Protein AF-A0A7S0QZF4-F1 (afdb_monomer_lite)

Sequence (144 aa):
RVPPLQPSPSSDVQGGHTAYFELAGKVVGLALLHGETVPLRLSGPFLKRILGHALGLEDLEGVDPEAYRGLRYVLEADDVDALCLTFSESSDHPADVVASADGAMAHFDLVPGGRDLAVTAANREEYARLKAEHRLGLLRCRPQ

Structure (mmCIF, N/CA/C/O backbone):
data_AF-A0A7S0QZF4-F1
#
_entry.id   AF-A0A7S0QZF4-F1
#
loop_
_atom_site.group_PDB
_atom_site.id
_atom_site.type_symbol
_atom_site.label_atom_id
_atom_site.label_alt_id
_atom_site.label_comp_id
_atom_site.label_asym_id
_atom_site.label_entity_id
_atom_site.label_seq_id
_atom_site.pdbx_PDB_ins_code
_atom_site.Cartn_x
_atom_site.Cartn_y
_atom_site.Cartn_z
_atom_site.occupancy
_atom_site.B_iso_or_equiv
_atom_site.auth_seq_id
_atom_site.auth_comp_id
_atom_site.auth_asym_id
_atom_site.auth_atom_id
_atom_site.pdbx_PDB_model_num
ATOM 1 N N . ARG A 1 1 ? -0.033 18.002 17.369 1.00 64.56 1 ARG A N 1
ATOM 2 C CA . ARG A 1 1 ? -1.227 17.404 16.709 1.00 64.56 1 ARG A CA 1
ATOM 3 C C . ARG A 1 1 ? -1.082 15.890 16.825 1.00 64.56 1 ARG A C 1
ATOM 5 O O . ARG A 1 1 ? 0.020 15.424 16.584 1.00 64.56 1 ARG A O 1
ATOM 12 N N . VAL A 1 2 ? -2.115 15.146 17.229 1.00 69.19 2 VAL A N 1
ATOM 13 C CA . VAL A 1 2 ? -2.018 13.676 17.372 1.00 69.19 2 VAL A CA 1
ATOM 14 C C . VAL A 1 2 ? -1.940 13.038 15.975 1.00 69.19 2 VAL A C 1
ATOM 16 O O . VAL A 1 2 ? -2.791 13.379 15.137 1.00 69.19 2 VAL A O 1
ATOM 19 N N . PRO A 1 3 ? -0.936 12.185 15.693 1.00 77.31 3 PRO A N 1
ATOM 20 C CA . PRO A 1 3 ? -0.802 11.530 14.396 1.00 77.31 3 PRO A CA 1
ATOM 21 C C . PRO A 1 3 ? -2.006 10.615 14.120 1.00 77.31 3 PRO A C 1
ATOM 23 O O . PRO A 1 3 ? -2.632 10.122 15.061 1.00 77.31 3 PRO A O 1
ATOM 26 N N . PRO A 1 4 ? -2.386 10.430 12.846 1.00 84.69 4 PRO A N 1
ATOM 27 C CA . PRO A 1 4 ? -3.433 9.482 12.498 1.00 84.69 4 PRO A CA 1
ATOM 28 C C . PRO A 1 4 ? -3.014 8.052 12.864 1.00 84.69 4 PRO A C 1
ATOM 30 O O . PRO A 1 4 ? -1.853 7.679 12.721 1.00 84.69 4 PRO A O 1
ATOM 33 N N . LEU A 1 5 ? -3.971 7.254 13.324 1.00 87.38 5 LEU A N 1
ATOM 34 C CA . LEU A 1 5 ? -3.763 5.878 13.755 1.00 87.38 5 LEU A CA 1
ATOM 35 C C . LEU A 1 5 ? -3.890 4.903 12.581 1.00 87.38 5 LEU A C 1
ATOM 37 O O . LEU A 1 5 ? -4.805 5.008 11.752 1.00 87.38 5 LEU A O 1
ATOM 41 N N . GLN A 1 6 ? -2.980 3.932 12.569 1.00 85.44 6 GLN A N 1
ATOM 42 C CA . GLN A 1 6 ? -2.996 2.739 11.729 1.00 85.44 6 GLN A CA 1
ATOM 43 C C . GLN A 1 6 ? -2.607 1.511 12.566 1.00 85.44 6 GLN A C 1
ATOM 45 O O . GLN A 1 6 ? -1.870 1.660 13.544 1.00 85.44 6 GLN A O 1
ATOM 50 N N . PRO A 1 7 ? -3.095 0.306 12.218 1.00 86.75 7 PRO A N 1
ATOM 51 C CA . PRO A 1 7 ? -2.618 -0.932 12.826 1.00 86.75 7 PRO A CA 1
ATOM 52 C C . PRO A 1 7 ? -1.107 -1.097 12.637 1.00 86.75 7 PRO A C 1
ATOM 54 O O . PRO A 1 7 ? -0.587 -0.825 11.557 1.00 86.75 7 PRO A O 1
ATOM 57 N N . SER A 1 8 ? -0.407 -1.572 13.670 1.00 84.12 8 SER A N 1
ATOM 58 C CA . SER A 1 8 ? 1.026 -1.857 13.557 1.00 84.12 8 SER A CA 1
ATOM 59 C C . SER A 1 8 ? 1.274 -3.077 12.652 1.00 84.12 8 SER A C 1
ATOM 61 O O . SER A 1 8 ? 0.688 -4.137 12.916 1.00 84.12 8 SER A O 1
ATOM 63 N N . PRO A 1 9 ? 2.177 -2.984 11.654 1.00 78.56 9 PRO A N 1
ATOM 64 C CA . PRO A 1 9 ? 2.588 -4.119 10.822 1.00 78.56 9 PRO A CA 1
ATOM 65 C C . PRO A 1 9 ? 3.236 -5.270 11.602 1.00 78.56 9 PRO A C 1
ATOM 67 O O . PRO A 1 9 ? 3.246 -6.394 11.105 1.00 78.56 9 PRO A O 1
ATOM 70 N N . SER A 1 10 ? 3.763 -4.985 12.797 1.00 79.81 10 SER A N 1
ATOM 71 C CA . SER A 1 10 ? 4.437 -5.929 13.698 1.00 79.81 10 SER A CA 1
ATOM 72 C C . SER A 1 10 ? 3.585 -6.317 14.914 1.00 79.81 10 SER A C 1
ATOM 74 O O . SER A 1 10 ? 4.096 -6.745 15.948 1.00 79.81 10 SER A O 1
ATOM 76 N N . SER A 1 11 ? 2.264 -6.125 14.830 1.00 83.75 11 SER A N 1
ATOM 77 C CA . SER A 1 11 ? 1.339 -6.495 15.912 1.00 83.75 11 SER A CA 1
ATOM 78 C C . SER A 1 11 ? 1.316 -8.001 16.202 1.00 83.75 11 SER A C 1
ATOM 80 O O . SER A 1 11 ? 0.975 -8.394 17.314 1.00 83.75 11 SER A O 1
ATOM 82 N N . ASP A 1 12 ? 1.755 -8.828 15.255 1.00 81.81 12 ASP A N 1
ATOM 83 C CA . ASP A 1 12 ? 1.929 -10.275 15.385 1.00 81.81 12 ASP A CA 1
ATOM 84 C C . ASP A 1 12 ? 2.930 -10.688 16.470 1.00 81.81 12 ASP A C 1
ATOM 86 O O . ASP A 1 12 ? 2.774 -11.758 17.060 1.00 81.81 12 ASP A O 1
ATOM 90 N N . VAL A 1 13 ? 3.882 -9.815 16.815 1.00 82.44 13 VAL A N 1
ATOM 91 C CA . VAL A 1 13 ? 4.812 -10.018 17.941 1.00 82.44 13 VAL A CA 1
ATOM 92 C C . VAL A 1 13 ? 4.060 -10.153 19.271 1.00 82.44 13 VAL A C 1
ATOM 94 O O . VAL A 1 13 ? 4.511 -10.851 20.181 1.00 82.44 13 VAL A O 1
ATOM 97 N N . GLN A 1 14 ? 2.891 -9.516 19.394 1.00 81.00 14 GLN A N 1
ATOM 98 C CA . GLN A 1 14 ? 2.023 -9.661 20.554 1.00 81.00 14 GLN A CA 1
ATOM 99 C C . GLN A 1 14 ? 1.017 -10.800 20.326 1.00 81.00 14 GLN A C 1
ATOM 101 O O . GLN A 1 14 ? 0.113 -10.725 19.486 1.00 81.00 14 GLN A O 1
ATOM 106 N N . GLY A 1 15 ? 1.132 -11.856 21.134 1.00 86.25 15 GLY A N 1
ATOM 107 C CA . GLY A 1 15 ? 0.170 -12.958 21.139 1.00 86.25 15 GLY A CA 1
ATOM 108 C C . GLY A 1 15 ? -1.263 -12.460 21.363 1.00 86.25 15 GLY A C 1
ATOM 109 O O . GLY A 1 15 ? -1.521 -11.651 22.253 1.00 86.25 15 GLY A O 1
ATOM 110 N N . GLY A 1 16 ? -2.202 -12.930 20.538 1.00 86.50 16 GLY A N 1
ATOM 111 C CA . GLY A 1 16 ? -3.617 -12.561 20.640 1.00 86.50 16 GLY A CA 1
ATOM 112 C C . GLY A 1 16 ? -3.981 -11.166 20.110 1.00 86.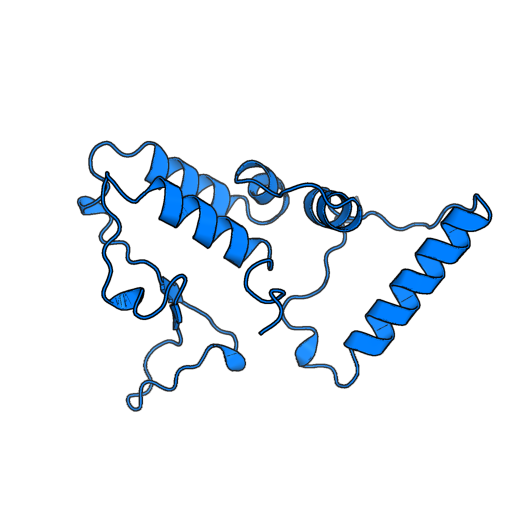50 16 GLY A C 1
ATOM 113 O O . GLY A 1 16 ? -5.114 -10.734 20.321 1.00 86.50 16 GLY A O 1
ATOM 114 N N . HIS A 1 17 ? -3.082 -10.466 19.401 1.00 87.94 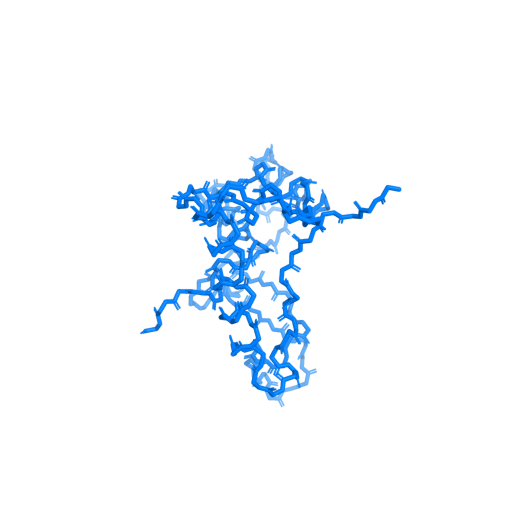17 HIS A N 1
ATOM 115 C CA . HIS A 1 17 ? -3.345 -9.150 18.786 1.00 87.94 17 HIS A CA 1
ATOM 116 C C . HIS A 1 17 ? -4.665 -9.085 17.997 1.00 87.94 17 HIS A C 1
ATOM 118 O O . HIS A 1 17 ? -5.377 -8.083 18.063 1.00 87.94 17 HIS A O 1
ATOM 124 N N . THR A 1 18 ? -5.048 -10.164 17.307 1.00 89.75 18 THR A N 1
ATOM 125 C CA . THR A 1 18 ? -6.297 -10.231 16.535 1.00 89.75 18 THR A CA 1
ATOM 126 C C . THR A 1 18 ? -7.538 -10.030 17.408 1.00 89.75 18 THR A C 1
ATOM 128 O O . THR A 1 18 ? -8.440 -9.295 17.013 1.00 89.75 18 THR A O 1
ATOM 131 N N . ALA A 1 19 ? -7.569 -10.599 18.620 1.00 92.69 19 ALA A N 1
ATOM 132 C CA . ALA A 1 19 ? -8.692 -10.439 19.545 1.00 92.69 19 ALA A CA 1
ATOM 133 C C . ALA A 1 19 ? -8.814 -8.990 20.050 1.00 92.69 19 ALA A C 1
ATOM 135 O O . ALA A 1 19 ? -9.921 -8.476 20.215 1.00 92.69 19 ALA A O 1
ATOM 136 N N . TYR A 1 20 ? -7.684 -8.299 20.239 1.00 92.75 20 TYR A N 1
ATOM 137 C CA . TYR A 1 20 ? -7.683 -6.875 20.582 1.00 92.75 20 TYR A CA 1
ATOM 138 C C . TYR A 1 20 ? -8.221 -6.011 19.437 1.00 92.75 20 TYR A C 1
ATOM 140 O O . TYR A 1 20 ? -9.020 -5.107 19.687 1.00 92.75 20 TYR A O 1
ATOM 148 N N . PHE A 1 21 ? -7.846 -6.300 18.186 1.00 92.31 21 PHE A N 1
ATOM 149 C CA . PHE A 1 21 ? -8.402 -5.601 17.023 1.00 92.31 21 PHE A CA 1
ATOM 150 C C . PHE A 1 21 ? -9.900 -5.870 16.842 1.00 92.31 21 PHE A C 1
ATOM 152 O O . PHE A 1 21 ? -10.650 -4.936 16.558 1.00 92.31 21 PHE A O 1
ATOM 159 N N . GLU A 1 22 ? -10.357 -7.106 17.059 1.00 93.94 22 GLU A N 1
ATOM 160 C CA . GLU A 1 22 ? -11.782 -7.451 17.020 1.00 93.94 22 GLU A CA 1
ATOM 161 C C . GLU A 1 22 ? -12.572 -6.682 18.089 1.00 93.94 22 GLU A C 1
ATOM 163 O O . GLU A 1 22 ? -13.613 -6.090 17.793 1.00 93.94 22 GLU A O 1
ATOM 168 N N . LEU A 1 23 ? -12.061 -6.637 19.324 1.00 95.25 23 LEU A N 1
ATOM 169 C CA . LEU A 1 23 ? -12.673 -5.872 20.408 1.00 95.25 23 LEU A CA 1
ATOM 170 C C . LEU A 1 23 ? -12.725 -4.376 20.077 1.00 95.25 23 LEU A C 1
ATOM 172 O O . LEU A 1 23 ? -13.778 -3.757 20.229 1.00 95.25 23 LEU A O 1
ATOM 176 N N . ALA A 1 24 ? -11.623 -3.799 19.591 1.00 93.38 24 ALA A N 1
ATOM 177 C CA . ALA A 1 24 ? -11.574 -2.396 19.189 1.00 93.38 24 ALA A CA 1
ATOM 178 C C . ALA A 1 24 ? -12.599 -2.089 18.084 1.00 93.38 24 ALA A C 1
ATOM 180 O O . ALA A 1 24 ? -13.326 -1.100 18.177 1.00 93.38 24 ALA A O 1
ATOM 181 N N . GLY A 1 25 ? -12.718 -2.969 17.085 1.00 93.81 25 GLY A N 1
ATOM 182 C CA . GLY A 1 25 ? -13.724 -2.864 16.028 1.00 93.81 25 GLY A CA 1
ATOM 183 C C . GLY A 1 25 ? -15.155 -2.902 16.569 1.00 93.81 25 GLY A C 1
ATOM 184 O O . GLY A 1 25 ? -15.972 -2.063 16.190 1.00 93.81 25 GLY A O 1
ATOM 185 N N . LYS A 1 26 ? -15.453 -3.808 17.510 1.00 95.69 26 LYS A N 1
ATOM 186 C CA . LYS A 1 26 ? -16.767 -3.887 18.175 1.00 95.69 26 LYS A CA 1
ATOM 187 C C . LYS A 1 26 ? -17.086 -2.630 18.980 1.00 95.69 26 LYS A C 1
ATOM 189 O O . LYS A 1 26 ? -18.206 -2.140 18.892 1.00 95.69 26 LYS A O 1
ATOM 194 N N . VAL A 1 27 ? -16.124 -2.090 19.731 1.00 95.69 27 VAL A N 1
ATOM 195 C CA . VAL A 1 27 ? -16.309 -0.853 20.514 1.00 95.69 27 VAL A CA 1
ATOM 196 C C . VAL A 1 27 ? -16.600 0.333 19.597 1.00 95.69 27 VAL A C 1
ATOM 198 O O . VAL A 1 27 ? -17.550 1.074 19.844 1.00 95.69 27 VAL A O 1
ATOM 201 N N . VAL A 1 28 ? -15.833 0.490 18.512 1.00 94.62 28 VAL A N 1
ATOM 202 C CA . VAL A 1 28 ? -16.072 1.552 17.523 1.00 94.62 28 VAL A CA 1
ATOM 203 C C . VAL A 1 28 ? -17.436 1.372 16.852 1.00 94.62 28 VAL A C 1
ATOM 205 O O . VAL A 1 28 ? -18.197 2.331 16.760 1.00 94.62 28 VAL A O 1
ATOM 208 N N . GLY A 1 29 ? -17.788 0.150 16.443 1.00 94.88 29 GLY A N 1
ATOM 209 C CA . GLY A 1 29 ? -19.097 -0.152 15.857 1.00 94.88 29 GLY A CA 1
ATOM 210 C C . GLY A 1 29 ? -20.262 0.128 16.811 1.00 94.88 29 GLY A C 1
ATOM 211 O O . GLY A 1 29 ? -21.277 0.683 16.397 1.00 94.88 29 GLY A O 1
ATOM 212 N N . LEU A 1 30 ? -20.103 -0.189 18.099 1.00 96.88 30 LEU A N 1
ATOM 213 C CA . LEU A 1 30 ? -21.106 0.078 19.127 1.00 96.88 30 LEU A CA 1
ATOM 214 C C . LEU A 1 30 ? -21.293 1.579 19.368 1.00 96.88 30 LEU A C 1
ATOM 216 O O . LEU A 1 30 ? -22.430 2.029 19.490 1.00 96.88 30 LEU A O 1
ATOM 220 N N . ALA A 1 31 ? -20.202 2.347 19.418 1.00 96.12 31 ALA A N 1
ATOM 221 C CA . ALA A 1 31 ? -20.269 3.800 19.551 1.00 96.12 31 ALA A CA 1
ATOM 222 C C . ALA A 1 31 ? -21.013 4.426 18.363 1.00 96.12 31 ALA A C 1
ATOM 224 O O . ALA A 1 31 ? -21.945 5.200 18.562 1.00 96.12 31 ALA A O 1
ATOM 225 N N . LEU A 1 32 ? -20.682 4.007 17.136 1.00 94.19 32 LEU A N 1
ATOM 226 C CA . LEU A 1 32 ? -21.374 4.458 15.926 1.00 94.19 32 LEU A CA 1
ATOM 227 C C . LEU A 1 32 ? -22.871 4.119 15.950 1.00 94.19 32 LEU A C 1
ATOM 229 O O . LEU A 1 32 ? -23.685 4.964 15.586 1.00 94.19 32 LEU A O 1
ATOM 233 N N . LEU A 1 33 ? -23.242 2.921 16.415 1.00 96.81 33 LEU A N 1
ATOM 234 C CA . LEU A 1 33 ? -24.643 2.498 16.531 1.00 96.81 33 LEU A CA 1
ATOM 235 C C . LEU A 1 33 ? -25.453 3.393 17.483 1.00 96.81 33 LEU A C 1
ATOM 237 O O . LEU A 1 33 ? -26.621 3.663 17.218 1.00 96.81 33 LEU A O 1
ATOM 241 N N . HIS A 1 34 ? -24.839 3.857 18.573 1.00 97.06 34 HIS A N 1
ATOM 242 C CA . HIS A 1 34 ? -25.483 4.732 19.559 1.00 97.06 34 HIS A CA 1
ATOM 243 C C . HIS A 1 34 ? -25.357 6.227 19.222 1.00 97.06 34 HIS A C 1
ATOM 245 O O . HIS A 1 34 ? -25.895 7.057 19.949 1.00 97.06 34 HIS A O 1
ATOM 251 N N . GLY A 1 35 ? -24.671 6.583 18.130 1.00 95.88 35 GLY A N 1
ATOM 252 C CA . GLY A 1 35 ? -24.406 7.979 17.772 1.00 95.88 35 GLY A CA 1
ATOM 253 C C . GLY A 1 35 ? -23.364 8.659 18.667 1.00 95.88 35 GLY A C 1
ATOM 254 O O . GLY A 1 35 ? -23.317 9.885 18.730 1.00 95.88 35 GLY A O 1
ATOM 255 N N . GLU A 1 36 ? -22.530 7.878 19.351 1.00 95.88 36 GLU A N 1
ATOM 256 C CA . GLU A 1 36 ? -21.480 8.370 20.236 1.00 95.88 36 GLU A CA 1
ATOM 257 C C . GLU A 1 36 ? -20.188 8.674 19.475 1.00 95.88 36 GLU A C 1
ATOM 259 O O . GLU A 1 36 ? -19.818 8.006 18.503 1.00 95.88 36 GLU A O 1
ATOM 264 N N . THR A 1 37 ? -19.452 9.676 19.955 1.00 91.94 37 THR A N 1
ATOM 265 C CA . THR A 1 37 ? -18.147 10.029 19.382 1.00 91.94 37 THR A CA 1
ATOM 266 C C . THR A 1 37 ? -17.018 9.290 20.088 1.00 91.94 37 THR A C 1
ATOM 268 O O . THR A 1 37 ? -16.963 9.223 21.313 1.00 91.94 37 THR A O 1
ATOM 271 N N . VAL A 1 38 ? -16.075 8.760 19.308 1.00 89.31 38 VAL A N 1
ATOM 272 C CA . VAL A 1 38 ? -14.850 8.144 19.830 1.00 89.31 38 VAL A CA 1
ATOM 273 C C . VAL A 1 38 ? -13.687 9.097 19.555 1.00 89.31 38 VAL A C 1
ATOM 275 O O . VAL A 1 38 ? -13.567 9.574 18.423 1.00 89.31 38 VAL A O 1
ATOM 278 N N . PRO A 1 39 ? -12.795 9.375 2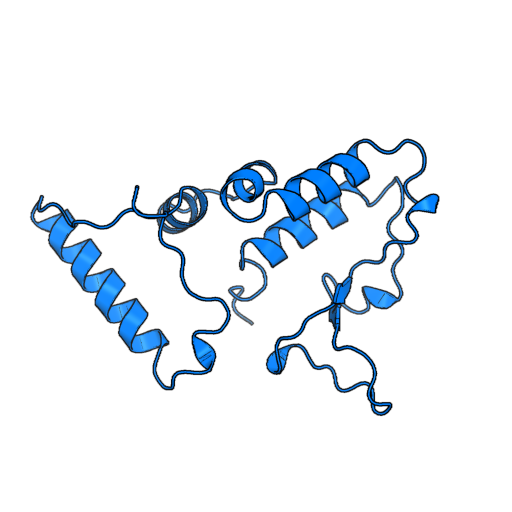0.526 1.00 87.88 39 PRO A N 1
ATOM 279 C CA . PRO A 1 39 ? -11.614 10.218 20.327 1.00 87.88 39 PRO A CA 1
ATOM 280 C C . PRO A 1 39 ? -10.522 9.482 19.525 1.00 87.88 39 PRO A C 1
ATOM 282 O O . PRO A 1 39 ? -9.376 9.357 19.951 1.00 87.88 39 PRO A O 1
ATOM 285 N N . LEU A 1 40 ? -10.884 8.972 18.349 1.00 87.69 40 LEU A N 1
ATOM 286 C CA . LEU A 1 40 ? -10.052 8.165 17.471 1.00 87.69 40 LEU A CA 1
ATOM 287 C C . LEU A 1 40 ? -9.851 8.907 16.150 1.00 87.69 40 LEU A C 1
ATOM 289 O O . LEU A 1 40 ? -10.801 9.176 15.418 1.00 87.69 40 LEU A O 1
ATOM 293 N N . ARG A 1 41 ? -8.599 9.220 15.814 1.00 89.31 41 ARG A N 1
ATOM 294 C CA . ARG A 1 41 ? -8.248 9.768 14.498 1.00 89.31 41 ARG A CA 1
ATOM 295 C C . ARG A 1 41 ? -7.640 8.676 13.643 1.00 89.31 41 ARG A C 1
ATOM 297 O O . ARG A 1 41 ? -6.438 8.454 13.709 1.00 89.31 41 ARG A O 1
ATOM 304 N N . LEU A 1 42 ? -8.459 8.005 12.846 1.00 89.62 42 LEU A N 1
ATOM 305 C CA . LEU A 1 42 ? -7.975 7.029 11.874 1.00 89.62 42 LEU A CA 1
ATOM 306 C C . LEU A 1 42 ? -7.273 7.725 10.705 1.00 89.62 42 LEU A C 1
ATOM 308 O O . LEU A 1 42 ? -7.627 8.843 10.325 1.00 89.62 42 LEU A O 1
ATOM 312 N N . SER A 1 43 ? -6.272 7.065 10.130 1.00 89.44 43 SER A N 1
ATOM 313 C CA . SER A 1 43 ? -5.703 7.506 8.852 1.00 89.44 43 SER A CA 1
ATOM 314 C C . SER A 1 43 ? -6.723 7.395 7.712 1.00 89.44 43 SER A C 1
ATOM 316 O O . SER A 1 43 ? -7.609 6.538 7.741 1.00 89.44 43 SER A O 1
ATOM 318 N N . GLY A 1 44 ? -6.562 8.233 6.684 1.00 89.38 44 GLY A N 1
ATOM 319 C CA . GLY A 1 44 ? -7.407 8.206 5.486 1.00 89.38 44 GLY A CA 1
ATOM 320 C C . GLY A 1 44 ? -7.462 6.826 4.817 1.00 89.38 44 GLY A C 1
ATOM 321 O O . GLY A 1 44 ? -8.563 6.307 4.634 1.00 89.38 44 GLY A O 1
ATOM 322 N N . PRO A 1 45 ? -6.315 6.179 4.535 1.00 89.12 45 PRO A N 1
ATOM 323 C CA . PRO A 1 45 ? -6.301 4.859 3.902 1.00 89.12 45 PRO A CA 1
ATOM 324 C C . PRO A 1 45 ? -6.940 3.769 4.767 1.00 89.12 45 PRO A C 1
ATOM 326 O O . PRO A 1 45 ? -7.692 2.935 4.268 1.00 89.12 45 PRO A O 1
ATOM 329 N N . PHE A 1 46 ? -6.720 3.799 6.085 1.00 88.38 46 PHE A N 1
ATOM 330 C CA . PHE A 1 46 ? -7.350 2.830 6.982 1.00 88.38 46 PHE A CA 1
ATOM 331 C C . PHE A 1 46 ? -8.872 3.011 7.039 1.00 88.38 46 PHE A C 1
ATOM 333 O O . PHE A 1 46 ? -9.611 2.029 7.015 1.00 88.38 46 PHE A O 1
ATOM 340 N N . LEU A 1 47 ? -9.356 4.257 7.037 1.00 90.69 47 LEU A N 1
ATOM 341 C CA . LEU A 1 47 ? -10.787 4.542 6.978 1.00 90.69 47 LEU A CA 1
ATOM 342 C C . LEU A 1 47 ? -11.403 4.111 5.638 1.00 90.69 47 LEU A C 1
ATOM 344 O O . LEU A 1 47 ? -12.437 3.448 5.637 1.00 90.69 47 LEU A O 1
ATOM 348 N N . LYS A 1 48 ? -10.755 4.419 4.507 1.00 91.00 48 LYS A N 1
ATOM 349 C CA . LYS A 1 48 ? -11.175 3.945 3.175 1.00 91.00 48 LYS A CA 1
ATOM 350 C C . LYS A 1 48 ? -11.315 2.424 3.138 1.00 91.00 48 LYS A C 1
ATOM 352 O O . LYS A 1 48 ? -12.307 1.919 2.621 1.00 91.00 48 LYS A O 1
ATOM 357 N N . ARG A 1 49 ? -10.369 1.708 3.752 1.00 87.94 49 ARG A N 1
ATOM 358 C CA . ARG A 1 49 ? -10.400 0.247 3.858 1.00 87.94 49 ARG A CA 1
ATOM 359 C C . ARG A 1 49 ? -11.592 -0.259 4.674 1.00 87.94 49 ARG A C 1
ATOM 361 O O . ARG A 1 49 ? -12.250 -1.193 4.233 1.00 87.94 49 ARG A O 1
ATOM 368 N N . ILE A 1 50 ? -11.898 0.356 5.819 1.00 89.75 50 ILE A N 1
ATOM 369 C CA . ILE A 1 50 ? -13.094 0.011 6.617 1.00 89.75 50 ILE A CA 1
ATOM 370 C C . ILE A 1 50 ? -14.379 0.214 5.797 1.00 89.75 50 ILE A C 1
ATOM 372 O O . ILE A 1 50 ? -15.308 -0.580 5.905 1.00 89.75 50 ILE A O 1
ATOM 376 N N . LEU A 1 51 ? -14.415 1.248 4.953 1.00 90.81 51 LEU A N 1
ATOM 377 C CA . LEU A 1 51 ? -15.550 1.568 4.081 1.00 90.81 51 LEU A CA 1
ATOM 378 C C . LEU A 1 51 ? -15.625 0.705 2.806 1.00 90.81 51 LEU A C 1
ATOM 380 O O . LEU A 1 51 ? -16.564 0.858 2.029 1.00 90.81 51 LEU A O 1
ATOM 384 N N . GLY A 1 52 ? -14.658 -0.186 2.565 1.00 87.75 52 GLY A N 1
ATOM 385 C CA . GLY A 1 52 ? -14.618 -1.025 1.364 1.00 87.75 52 GLY A CA 1
ATOM 386 C C . GLY A 1 52 ? -14.194 -0.289 0.088 1.00 87.75 52 GLY A C 1
ATOM 387 O O . GLY A 1 52 ? -14.400 -0.798 -1.012 1.00 87.75 52 GLY A O 1
ATOM 388 N N . HIS A 1 53 ? -13.599 0.900 0.204 1.00 89.31 53 HIS A N 1
ATOM 389 C CA . HIS A 1 53 ? -13.028 1.600 -0.942 1.00 89.31 53 HIS A CA 1
ATOM 390 C C . HIS A 1 53 ? -11.675 1.001 -1.334 1.00 89.31 53 HIS A C 1
ATOM 392 O O . HIS A 1 53 ? -10.858 0.658 -0.476 1.00 89.31 53 HIS A O 1
ATOM 398 N N . ALA A 1 54 ? -11.424 0.925 -2.642 1.00 84.19 54 ALA A N 1
ATOM 399 C CA . ALA A 1 54 ? -10.112 0.570 -3.165 1.00 84.19 54 ALA A CA 1
ATOM 400 C C . ALA A 1 54 ? -9.076 1.629 -2.761 1.00 84.19 54 ALA A C 1
ATOM 402 O O . ALA A 1 54 ? -9.364 2.830 -2.782 1.00 84.19 54 ALA A O 1
ATOM 403 N N . LEU A 1 55 ? -7.878 1.171 -2.401 1.00 87.56 55 LEU A N 1
ATOM 404 C CA . LEU A 1 55 ? -6.739 2.049 -2.164 1.00 87.56 55 LEU A CA 1
ATOM 405 C C . LEU A 1 55 ? -5.922 2.182 -3.446 1.00 87.56 55 LEU A C 1
ATOM 407 O O . LEU A 1 55 ? -5.800 1.223 -4.210 1.00 87.56 55 LEU A O 1
ATOM 411 N N . GLY A 1 56 ? -5.371 3.369 -3.667 1.00 84.88 56 GLY A N 1
ATOM 412 C CA . GLY A 1 56 ? -4.514 3.666 -4.810 1.00 84.88 56 GLY A CA 1
ATOM 413 C C . GLY A 1 56 ? -3.157 4.220 -4.397 1.00 84.88 56 GLY A C 1
ATOM 414 O O . GLY A 1 56 ? -2.841 4.337 -3.215 1.00 84.88 56 GLY A O 1
ATOM 415 N N . LEU A 1 57 ? -2.363 4.613 -5.393 1.00 88.31 57 LEU A N 1
ATOM 416 C CA . LEU A 1 57 ? -1.048 5.216 -5.176 1.00 88.31 57 LEU A CA 1
ATOM 417 C C . LEU A 1 57 ? -1.124 6.478 -4.299 1.00 88.31 57 LEU A C 1
ATOM 419 O O . LEU A 1 57 ? -0.293 6.658 -3.423 1.00 88.31 57 LEU A O 1
ATOM 423 N N . GLU A 1 58 ? -2.149 7.313 -4.480 1.00 89.69 58 GLU A N 1
ATOM 424 C CA . GLU A 1 58 ? -2.329 8.555 -3.707 1.00 89.69 58 GLU A CA 1
ATOM 425 C C . GLU A 1 58 ? -2.499 8.307 -2.201 1.00 89.69 58 GLU A C 1
ATOM 427 O O . GLU A 1 58 ? -2.171 9.155 -1.375 1.00 89.69 58 GLU A O 1
ATOM 432 N N . ASP A 1 59 ? -2.993 7.128 -1.818 1.00 89.50 59 ASP A N 1
ATOM 433 C CA . ASP A 1 59 ? -3.174 6.772 -0.412 1.00 89.50 59 ASP A CA 1
ATOM 434 C C . ASP A 1 59 ? -1.836 6.567 0.315 1.00 89.50 59 ASP A C 1
ATOM 436 O O . ASP A 1 59 ? -1.787 6.684 1.542 1.00 89.50 59 ASP A O 1
ATOM 440 N N . LEU A 1 60 ? -0.740 6.327 -0.418 1.00 89.06 60 LEU A N 1
ATOM 441 C CA . LEU A 1 60 ? 0.607 6.259 0.151 1.00 89.06 60 LEU A CA 1
ATOM 442 C C . LEU A 1 60 ? 1.125 7.609 0.618 1.00 89.06 60 LEU A C 1
ATOM 444 O O . LEU A 1 60 ? 1.896 7.630 1.569 1.00 89.06 60 LEU A O 1
ATOM 448 N N . GLU A 1 61 ? 0.731 8.725 0.002 1.00 88.50 61 GLU A N 1
ATOM 449 C CA . GLU A 1 61 ? 1.303 10.036 0.337 1.00 88.50 61 GLU A CA 1
ATOM 450 C C . GLU A 1 61 ? 1.128 10.364 1.830 1.00 88.50 61 GLU A C 1
ATOM 452 O O . GLU A 1 61 ? 2.010 10.940 2.463 1.00 88.50 61 GLU A O 1
ATOM 457 N N . GLY A 1 62 ? 0.009 9.934 2.424 1.00 80.50 62 GLY A N 1
ATOM 458 C CA . GLY A 1 62 ? -0.272 10.112 3.849 1.00 80.50 62 GLY A CA 1
ATOM 459 C C . GLY A 1 62 ? 0.324 9.051 4.783 1.00 80.50 62 GLY A C 1
ATOM 460 O O . GLY A 1 62 ? 0.211 9.214 5.999 1.00 80.50 62 GLY A O 1
ATOM 461 N N . VAL A 1 63 ? 0.902 7.969 4.252 1.00 83.56 63 VAL A N 1
ATOM 462 C CA . VAL A 1 63 ? 1.399 6.805 5.017 1.00 83.56 63 VAL A CA 1
ATOM 463 C C . VAL A 1 63 ? 2.912 6.678 4.898 1.00 83.56 63 VAL A C 1
ATOM 465 O O . VAL A 1 63 ? 3.606 6.647 5.909 1.00 83.56 63 VAL A O 1
ATOM 468 N N . ASP A 1 64 ? 3.409 6.643 3.665 1.00 86.94 64 ASP A N 1
ATOM 469 C CA . ASP A 1 64 ? 4.815 6.521 3.298 1.00 86.94 64 ASP A CA 1
ATOM 470 C C . ASP A 1 64 ? 5.107 7.477 2.116 1.00 86.94 64 ASP A C 1
ATOM 472 O O . ASP A 1 64 ? 5.052 7.084 0.943 1.00 86.94 64 ASP A O 1
ATOM 476 N N . PRO A 1 65 ? 5.384 8.767 2.406 1.00 89.75 65 PRO A N 1
ATOM 477 C CA . PRO A 1 65 ? 5.667 9.768 1.377 1.00 89.75 65 PRO A CA 1
ATOM 478 C C . PRO A 1 65 ? 6.906 9.438 0.536 1.00 89.75 65 PRO A C 1
ATOM 480 O O . PRO A 1 65 ? 7.042 9.915 -0.591 1.00 89.75 65 PRO A O 1
ATOM 483 N N . GLU A 1 66 ? 7.847 8.669 1.084 1.00 90.56 66 GLU A N 1
ATOM 484 C CA . GLU A 1 66 ? 9.058 8.264 0.378 1.00 90.56 66 GLU A CA 1
ATOM 485 C C . GLU A 1 66 ? 8.740 7.203 -0.672 1.00 90.56 66 GLU A C 1
ATOM 487 O O . GLU A 1 66 ? 9.069 7.401 -1.845 1.00 90.56 66 GLU A O 1
ATOM 492 N N . ALA A 1 67 ? 8.006 6.155 -0.290 1.00 90.38 67 ALA A N 1
ATOM 493 C CA . ALA A 1 67 ? 7.521 5.153 -1.232 1.00 90.38 67 ALA A CA 1
ATOM 494 C C . ALA A 1 67 ? 6.612 5.769 -2.306 1.00 90.38 67 ALA A C 1
ATOM 496 O O . ALA A 1 67 ? 6.741 5.420 -3.479 1.00 90.38 67 ALA A O 1
ATOM 497 N N . TYR A 1 68 ? 5.748 6.726 -1.944 1.00 93.88 68 TYR A N 1
ATOM 498 C CA . TYR A 1 68 ? 4.929 7.463 -2.912 1.00 93.8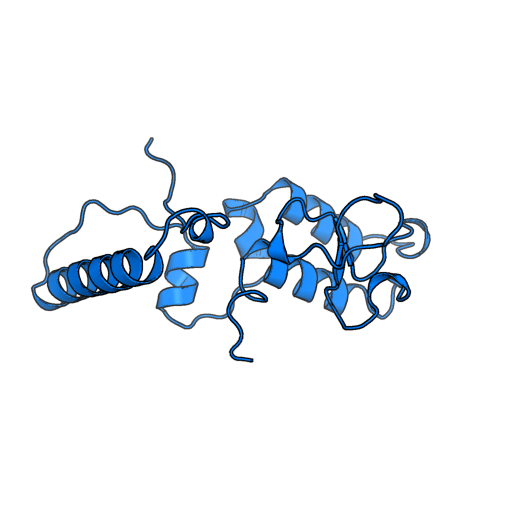8 68 TYR A CA 1
ATOM 499 C C . TYR A 1 68 ? 5.785 8.148 -3.988 1.00 93.88 68 TYR A C 1
ATOM 501 O O . TYR A 1 68 ? 5.557 7.950 -5.182 1.00 93.88 68 TYR A O 1
ATOM 509 N N . ARG A 1 69 ? 6.810 8.909 -3.578 1.00 94.81 69 ARG A N 1
ATOM 510 C CA . ARG A 1 69 ? 7.722 9.592 -4.511 1.00 94.81 69 ARG A CA 1
ATOM 511 C C . ARG A 1 69 ? 8.505 8.610 -5.376 1.00 94.81 69 ARG A C 1
ATOM 513 O O . ARG A 1 69 ? 8.621 8.830 -6.578 1.00 94.81 69 ARG A O 1
ATOM 520 N N . GLY A 1 70 ? 9.010 7.528 -4.785 1.00 94.62 70 GLY A N 1
ATOM 521 C CA . GLY A 1 70 ? 9.737 6.494 -5.522 1.00 94.62 70 GLY A CA 1
ATOM 522 C C . GLY A 1 70 ? 8.868 5.827 -6.589 1.00 94.62 70 GLY A C 1
ATOM 523 O O . GLY A 1 70 ? 9.293 5.670 -7.728 1.00 94.62 70 GLY A O 1
ATOM 524 N N . LEU A 1 71 ? 7.621 5.496 -6.255 1.00 94.62 71 LEU A N 1
ATOM 525 C CA . LEU A 1 71 ? 6.690 4.887 -7.203 1.00 94.62 71 LEU A CA 1
ATOM 526 C C . LEU A 1 71 ? 6.234 5.849 -8.299 1.00 94.62 71 LEU A C 1
ATOM 528 O O . LEU A 1 71 ? 6.124 5.435 -9.451 1.00 94.62 71 LEU A O 1
ATOM 532 N N . ARG A 1 72 ? 6.027 7.130 -7.978 1.00 95.50 72 ARG A N 1
ATOM 533 C CA . ARG A 1 72 ? 5.788 8.170 -8.992 1.00 95.50 72 ARG A CA 1
ATOM 534 C C . ARG A 1 72 ? 6.934 8.255 -9.987 1.00 95.50 72 ARG A C 1
ATOM 536 O O . ARG A 1 72 ? 6.695 8.233 -11.188 1.00 95.50 72 ARG A O 1
ATOM 543 N N . TYR A 1 73 ? 8.163 8.252 -9.483 1.00 95.12 73 TYR A N 1
ATO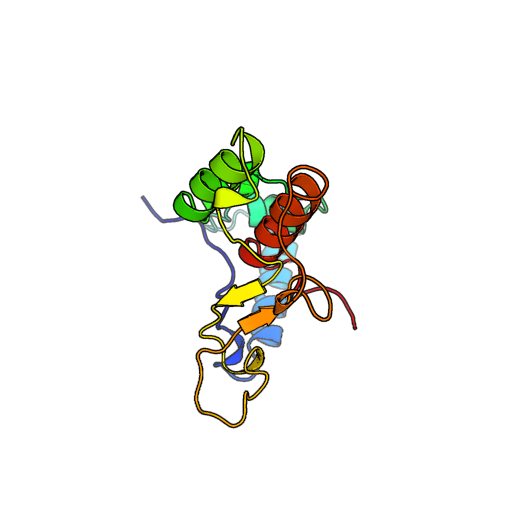M 544 C CA . TYR A 1 73 ? 9.348 8.269 -10.327 1.00 95.12 73 TYR A CA 1
ATOM 545 C C . TYR A 1 73 ? 9.418 7.051 -11.259 1.00 95.12 73 TYR A C 1
ATOM 547 O O . TYR A 1 73 ? 9.667 7.215 -12.446 1.00 95.12 73 TYR A O 1
ATOM 555 N N . VAL A 1 74 ? 9.115 5.843 -10.769 1.00 94.88 74 VAL A N 1
ATOM 556 C CA . VAL A 1 74 ? 9.063 4.632 -11.615 1.00 94.88 74 VAL A CA 1
ATOM 557 C C . VAL A 1 74 ? 8.007 4.745 -12.720 1.00 94.88 74 VAL A C 1
ATOM 559 O O . VAL A 1 74 ? 8.236 4.294 -13.841 1.00 94.88 74 VAL A O 1
ATOM 562 N N . LEU A 1 75 ? 6.850 5.343 -12.428 1.00 94.75 75 LEU A N 1
ATOM 563 C CA . LEU A 1 75 ? 5.790 5.526 -13.422 1.00 94.75 75 LEU A CA 1
ATOM 564 C C . LEU A 1 75 ? 6.185 6.536 -14.506 1.00 94.75 75 LEU A C 1
ATOM 566 O O . LEU A 1 75 ? 5.896 6.304 -15.680 1.00 94.75 75 LEU A O 1
ATOM 570 N N . GLU A 1 76 ? 6.868 7.613 -14.122 1.00 94.81 76 GLU A N 1
ATOM 571 C CA . GLU A 1 76 ? 7.210 8.746 -14.992 1.00 94.81 76 GLU A CA 1
ATOM 572 C C . GLU A 1 76 ? 8.567 8.606 -15.701 1.00 94.81 76 GLU A C 1
ATOM 574 O O . GLU A 1 76 ? 8.834 9.351 -16.639 1.00 94.81 76 GLU A O 1
ATOM 579 N N . ALA A 1 77 ? 9.424 7.669 -15.285 1.00 94.31 77 ALA A N 1
ATOM 580 C CA . ALA A 1 77 ? 10.752 7.491 -15.865 1.00 94.31 77 ALA A CA 1
ATOM 581 C C . ALA A 1 77 ? 10.704 7.116 -17.360 1.00 94.31 77 ALA A C 1
ATOM 583 O O . ALA A 1 77 ? 9.961 6.218 -17.773 1.00 94.31 77 ALA A O 1
ATOM 584 N N . ASP A 1 78 ? 11.554 7.765 -18.160 1.00 91.44 78 ASP A N 1
ATOM 585 C CA . ASP A 1 78 ? 11.717 7.461 -19.588 1.00 91.44 78 ASP A CA 1
ATOM 586 C C . ASP A 1 78 ? 12.326 6.064 -19.799 1.00 91.44 78 ASP A C 1
ATOM 588 O O . ASP A 1 78 ? 11.846 5.290 -20.628 1.00 91.44 78 ASP A O 1
ATOM 592 N N . ASP A 1 79 ? 13.342 5.726 -18.998 1.00 92.38 79 ASP A N 1
ATOM 593 C CA . ASP A 1 79 ? 14.028 4.433 -18.989 1.00 92.38 79 ASP A CA 1
ATOM 594 C C . ASP A 1 79 ? 13.860 3.762 -17.617 1.00 92.38 79 ASP A C 1
ATOM 596 O O . ASP A 1 79 ? 14.586 4.039 -16.661 1.00 92.38 79 ASP A O 1
ATOM 600 N N . VAL A 1 80 ? 12.843 2.903 -17.512 1.00 92.81 80 VAL A N 1
ATOM 601 C CA . VAL A 1 80 ? 12.548 2.134 -16.290 1.00 92.81 80 VAL A CA 1
ATOM 602 C C . VAL A 1 80 ? 13.547 0.993 -16.103 1.00 92.81 80 VAL A C 1
ATOM 604 O O . VAL A 1 80 ? 13.858 0.637 -14.966 1.00 92.81 80 VAL A O 1
ATOM 607 N N . ASP A 1 81 ? 14.076 0.443 -17.197 1.00 89.38 81 ASP A N 1
ATOM 608 C CA . ASP A 1 81 ? 14.997 -0.694 -17.163 1.00 89.38 81 ASP A CA 1
ATOM 609 C C . ASP A 1 81 ? 16.325 -0.295 -16.495 1.00 89.38 81 ASP A C 1
ATOM 611 O O . ASP A 1 81 ? 16.903 -1.073 -15.733 1.00 89.38 81 ASP A O 1
ATOM 615 N N . ALA A 1 82 ? 16.756 0.961 -16.673 1.00 91.38 82 ALA A N 1
ATOM 616 C CA . ALA A 1 82 ? 17.914 1.540 -15.987 1.00 91.38 82 ALA A CA 1
ATOM 617 C C . ALA A 1 82 ? 17.781 1.603 -14.453 1.00 91.38 82 ALA A C 1
ATOM 619 O O . ALA A 1 82 ? 18.789 1.747 -13.756 1.00 91.38 82 ALA A O 1
ATOM 620 N N . LEU A 1 83 ? 16.564 1.491 -13.906 1.00 91.31 83 LEU A N 1
ATOM 621 C CA . LEU A 1 83 ? 16.343 1.460 -12.457 1.00 91.31 83 LEU A CA 1
ATOM 622 C C . LEU A 1 83 ? 16.702 0.105 -11.839 1.00 91.31 83 LEU A C 1
ATOM 624 O O . LEU A 1 83 ? 16.802 0.016 -10.615 1.00 91.31 83 LEU A O 1
ATOM 628 N N . CYS A 1 84 ? 16.895 -0.934 -12.662 1.00 91.88 84 CYS A N 1
ATOM 629 C CA . CYS A 1 84 ? 17.271 -2.284 -12.234 1.00 91.88 84 CYS A CA 1
ATOM 630 C C . CYS A 1 84 ? 16.373 -2.832 -11.108 1.00 91.88 84 CYS A C 1
ATOM 632 O O . CYS A 1 84 ? 16.837 -3.533 -10.207 1.00 91.88 84 CYS A O 1
ATOM 634 N N . LEU A 1 85 ? 15.085 -2.480 -11.138 1.00 93.62 85 LEU A N 1
ATOM 635 C CA . LEU A 1 85 ? 14.107 -2.938 -10.159 1.00 93.62 85 LEU A CA 1
ATOM 636 C C . LEU A 1 85 ? 13.594 -4.328 -10.529 1.00 93.62 85 LEU A C 1
ATOM 638 O O . LEU A 1 85 ? 13.498 -4.689 -11.702 1.00 93.62 85 LEU A O 1
ATOM 642 N N . THR A 1 86 ? 13.197 -5.087 -9.515 1.00 94.12 86 THR A N 1
ATOM 643 C CA . THR A 1 86 ? 12.524 -6.380 -9.669 1.00 94.12 86 THR A CA 1
ATOM 644 C C . THR A 1 86 ? 11.209 -6.367 -8.901 1.00 94.12 86 THR A C 1
ATOM 646 O O . THR A 1 86 ? 10.976 -5.484 -8.071 1.00 94.12 86 THR A O 1
ATOM 649 N N . PHE A 1 87 ? 10.330 -7.338 -9.140 1.00 93.44 87 PHE A N 1
ATOM 650 C CA . PHE A 1 87 ? 9.067 -7.493 -8.407 1.00 93.44 87 PHE A CA 1
ATOM 651 C C . PHE A 1 87 ? 9.283 -8.058 -6.989 1.00 93.44 87 PHE A C 1
ATOM 653 O O . PHE A 1 87 ? 8.588 -8.972 -6.541 1.00 93.44 87 PHE A O 1
ATOM 660 N N . SER A 1 88 ? 10.246 -7.503 -6.255 1.00 89.88 88 SER A N 1
ATOM 661 C CA . SER A 1 88 ? 10.565 -7.873 -4.880 1.00 89.88 88 SER A CA 1
ATOM 662 C C . SER A 1 88 ? 10.831 -6.647 -3.998 1.00 89.88 88 SER A C 1
ATOM 664 O O . SER A 1 88 ? 10.984 -5.510 -4.457 1.00 89.88 88 SER A O 1
ATOM 666 N N . GLU A 1 89 ? 10.824 -6.852 -2.687 1.00 86.06 89 GLU A N 1
ATOM 667 C CA . GLU A 1 89 ? 11.103 -5.839 -1.675 1.00 86.06 89 GLU A CA 1
ATOM 668 C C . GLU A 1 89 ? 11.982 -6.425 -0.580 1.00 86.06 89 GLU A C 1
ATOM 670 O O . GLU A 1 89 ? 11.732 -7.540 -0.144 1.00 86.06 89 GLU A O 1
ATOM 675 N N . SER A 1 90 ? 12.984 -5.689 -0.098 1.00 79.56 90 SER A N 1
ATOM 676 C CA . SER A 1 90 ? 13.658 -6.056 1.149 1.00 79.56 90 SER A CA 1
ATOM 677 C C . SER A 1 90 ? 12.660 -5.987 2.306 1.00 79.56 90 SER A C 1
ATOM 679 O O . SER A 1 90 ? 12.032 -4.945 2.508 1.00 79.56 90 SER A O 1
ATOM 681 N N . SER A 1 91 ? 12.519 -7.076 3.054 1.00 71.19 91 SER A N 1
ATOM 682 C CA . SER A 1 91 ? 11.674 -7.143 4.244 1.00 71.19 91 SER A CA 1
ATOM 683 C C . SER A 1 91 ? 12.539 -7.446 5.458 1.00 71.19 91 SER A C 1
ATOM 685 O O . SER A 1 91 ? 13.350 -8.364 5.429 1.00 71.19 91 SER A O 1
ATOM 687 N N . ASP A 1 92 ? 12.333 -6.697 6.537 1.00 62.38 92 ASP A N 1
ATOM 688 C CA . ASP A 1 92 ? 12.911 -7.003 7.849 1.00 62.38 92 ASP A CA 1
ATOM 689 C C . ASP A 1 92 ? 11.969 -7.891 8.685 1.00 62.38 92 ASP A C 1
ATOM 691 O O . ASP A 1 92 ? 12.244 -8.186 9.852 1.00 62.38 92 ASP A O 1
ATOM 695 N N . HIS A 1 93 ? 10.822 -8.302 8.122 1.00 60.28 93 HIS A N 1
ATOM 696 C CA . HIS A 1 93 ? 9.815 -9.059 8.856 1.00 60.28 93 HIS A CA 1
ATOM 697 C C . HIS A 1 93 ? 10.175 -10.553 8.889 1.00 60.28 93 HIS A C 1
ATOM 699 O O . HIS A 1 93 ? 10.383 -11.159 7.836 1.00 60.28 93 HIS A O 1
ATOM 705 N N . PRO A 1 94 ? 10.181 -11.199 10.070 1.00 56.25 94 PRO A N 1
ATOM 706 C CA . PRO A 1 94 ? 10.639 -12.582 10.226 1.00 56.25 94 PRO A CA 1
ATOM 707 C C . PRO A 1 94 ? 9.794 -13.612 9.458 1.00 56.25 94 PRO A C 1
ATOM 709 O O . PRO A 1 94 ? 10.282 -14.698 9.165 1.00 56.25 94 PRO A O 1
ATOM 712 N N . ALA A 1 95 ? 8.539 -13.289 9.124 1.00 58.09 95 ALA A N 1
ATOM 713 C CA . ALA A 1 95 ? 7.659 -14.174 8.355 1.00 58.09 95 ALA A CA 1
ATOM 714 C C . ALA A 1 95 ? 7.913 -14.130 6.836 1.00 58.09 95 ALA A C 1
ATOM 716 O O . ALA A 1 95 ? 7.567 -15.081 6.141 1.00 58.09 95 ALA A O 1
ATOM 717 N N . ASP A 1 96 ? 8.535 -13.058 6.334 1.00 54.62 96 ASP A N 1
ATOM 718 C CA . ASP A 1 96 ? 8.879 -12.893 4.913 1.00 54.62 96 ASP A CA 1
ATOM 719 C C . ASP A 1 96 ? 10.287 -13.430 4.608 1.00 54.62 96 ASP A C 1
ATOM 721 O O . ASP A 1 96 ? 10.770 -13.369 3.475 1.00 54.62 96 ASP A O 1
ATOM 725 N N . VAL A 1 97 ? 10.953 -13.984 5.628 1.00 53.09 97 VAL A N 1
ATOM 726 C CA . VAL A 1 97 ? 12.209 -14.718 5.510 1.00 53.09 97 VAL A CA 1
ATOM 727 C C . VAL A 1 97 ? 11.908 -16.035 4.797 1.00 53.09 97 VAL A C 1
ATOM 729 O O . VAL A 1 97 ? 11.823 -17.104 5.401 1.00 53.09 97 VAL A O 1
ATOM 732 N N . VAL A 1 98 ? 11.782 -15.987 3.471 1.00 51.81 98 VAL A N 1
ATOM 733 C CA . VAL A 1 98 ? 12.213 -17.130 2.671 1.00 51.81 98 VAL A CA 1
ATOM 734 C C . VAL A 1 98 ? 13.698 -17.233 2.970 1.00 51.81 98 VAL A C 1
ATOM 736 O O . VAL A 1 98 ? 14.475 -16.394 2.519 1.00 51.81 98 VAL A O 1
ATOM 739 N N . ALA A 1 99 ? 14.052 -18.174 3.844 1.00 47.06 99 ALA A N 1
ATOM 740 C CA . ALA A 1 99 ? 15.414 -18.430 4.261 1.00 47.06 99 ALA A CA 1
ATOM 741 C C . ALA A 1 99 ? 16.245 -18.760 3.019 1.00 47.06 99 ALA A C 1
ATOM 743 O O . ALA A 1 99 ? 16.362 -19.919 2.624 1.00 47.06 99 ALA A O 1
ATOM 744 N N . SER A 1 100 ? 16.823 -17.739 2.387 1.00 47.00 100 SER A N 1
ATOM 745 C CA . SER A 1 100 ? 18.026 -17.938 1.602 1.00 47.00 100 SER A CA 1
ATOM 746 C C . SER A 1 100 ? 19.013 -18.550 2.585 1.00 47.00 100 SER A C 1
ATOM 748 O O . SER A 1 100 ? 19.341 -17.928 3.599 1.00 47.00 100 SER A O 1
ATOM 750 N N . ALA A 1 101 ? 19.422 -19.792 2.331 1.00 52.31 101 ALA A N 1
ATOM 751 C CA . ALA A 1 101 ? 20.263 -20.611 3.210 1.00 52.31 101 ALA A CA 1
ATOM 752 C C . ALA A 1 101 ? 21.635 -19.971 3.536 1.00 52.31 101 ALA A C 1
ATOM 754 O O . ALA A 1 101 ? 22.418 -20.518 4.309 1.00 52.31 101 ALA A O 1
ATOM 755 N N . ASP A 1 102 ? 21.886 -18.785 2.985 1.00 55.22 102 ASP A N 1
ATOM 756 C CA . ASP A 1 102 ? 23.173 -18.127 2.844 1.00 55.22 102 ASP A CA 1
ATOM 757 C C . ASP A 1 102 ? 23.304 -16.896 3.768 1.00 55.22 102 ASP A C 1
ATOM 759 O O . ASP A 1 102 ? 24.332 -16.225 3.761 1.00 55.22 102 ASP A O 1
ATOM 763 N N . GLY A 1 103 ? 22.271 -16.568 4.561 1.00 53.53 103 GLY A N 1
ATOM 764 C CA . GLY A 1 103 ?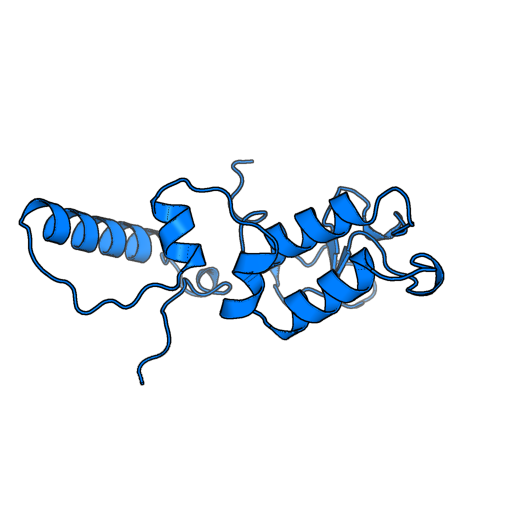 22.276 -15.399 5.456 1.00 53.53 103 GLY A CA 1
ATOM 765 C C . GLY A 1 103 ? 22.064 -14.048 4.753 1.00 53.53 103 GLY A C 1
ATOM 766 O O . GLY A 1 103 ? 22.399 -13.006 5.314 1.00 53.53 103 GLY A O 1
ATOM 767 N N . ALA A 1 104 ? 21.527 -14.058 3.529 1.00 55.81 104 ALA A N 1
ATOM 768 C CA . ALA A 1 104 ? 21.190 -12.853 2.769 1.00 55.81 104 ALA A CA 1
ATOM 769 C C . ALA A 1 104 ? 19.949 -12.125 3.333 1.00 55.81 104 ALA A C 1
ATOM 771 O O . ALA A 1 104 ? 19.122 -12.737 4.011 1.00 55.81 104 ALA A O 1
ATOM 772 N N . MET A 1 105 ? 19.825 -10.820 3.034 1.00 61.19 105 MET A N 1
ATOM 773 C CA . MET A 1 105 ? 18.654 -9.993 3.373 1.00 61.19 105 MET A CA 1
ATOM 774 C C . MET A 1 105 ? 17.352 -10.710 3.001 1.00 61.19 105 MET A C 1
ATOM 776 O O . MET A 1 105 ? 17.240 -11.295 1.924 1.00 61.19 105 MET A O 1
ATOM 780 N N . ALA A 1 106 ? 16.364 -10.666 3.894 1.00 70.44 106 ALA A N 1
ATOM 781 C CA . ALA A 1 106 ? 15.059 -11.230 3.600 1.00 70.44 106 ALA A CA 1
ATOM 782 C C . ALA A 1 106 ? 14.335 -10.369 2.559 1.00 70.44 106 ALA A C 1
ATOM 784 O O . ALA A 1 106 ? 14.445 -9.140 2.535 1.00 70.44 106 ALA A O 1
ATOM 785 N N . HIS A 1 107 ? 13.614 -11.040 1.664 1.00 74.94 107 HIS A N 1
ATOM 786 C CA . HIS A 1 107 ? 12.902 -10.401 0.569 1.00 74.94 107 HIS A CA 1
ATOM 787 C C . HIS A 1 107 ? 11.470 -10.921 0.497 1.00 74.94 107 HIS A C 1
ATOM 789 O O . HIS A 1 107 ? 11.236 -12.127 0.578 1.00 74.94 107 HIS A O 1
ATOM 795 N N . PHE A 1 108 ? 10.536 -10.004 0.283 1.00 83.25 108 PHE A N 1
ATOM 796 C CA . PHE A 1 108 ? 9.151 -10.286 -0.045 1.00 83.25 108 PHE A CA 1
ATOM 797 C C . PHE A 1 108 ? 8.948 -10.192 -1.559 1.00 83.25 108 PHE A C 1
ATOM 799 O O . PHE A 1 108 ? 9.267 -9.176 -2.181 1.00 83.25 108 PHE A O 1
ATOM 806 N N . ASP A 1 109 ? 8.393 -11.245 -2.145 1.00 88.38 109 ASP A N 1
ATOM 807 C CA . ASP A 1 109 ? 8.095 -11.333 -3.571 1.00 88.38 109 ASP A CA 1
ATOM 808 C C . ASP A 1 109 ? 6.690 -10.771 -3.832 1.00 88.38 109 ASP A C 1
ATOM 810 O O . ASP A 1 109 ? 5.696 -11.313 -3.350 1.00 88.38 109 ASP A O 1
ATOM 814 N N . LEU A 1 110 ? 6.589 -9.680 -4.602 1.00 88.62 110 LEU A N 1
ATOM 815 C CA . LEU A 1 110 ? 5.301 -9.048 -4.936 1.00 88.62 110 LEU A CA 1
ATOM 816 C C . LEU A 1 110 ? 4.436 -9.945 -5.833 1.00 88.62 110 LEU A C 1
ATOM 818 O O . LEU A 1 110 ? 3.207 -9.883 -5.789 1.00 88.62 110 LEU A O 1
ATOM 822 N N . VAL A 1 111 ? 5.095 -10.774 -6.640 1.00 89.25 111 VAL A N 1
ATOM 823 C CA . VAL A 1 111 ? 4.525 -11.872 -7.428 1.00 89.25 111 VAL A CA 1
ATOM 824 C C . VAL A 1 111 ? 5.409 -13.105 -7.241 1.00 89.25 111 VAL A C 1
ATOM 826 O O . VAL A 1 111 ? 6.596 -12.932 -6.976 1.00 89.25 111 VAL A O 1
ATOM 829 N N . PRO A 1 112 ? 4.901 -14.339 -7.399 1.00 88.12 112 PRO A N 1
ATOM 830 C CA . PRO A 1 112 ? 5.729 -15.540 -7.279 1.00 88.12 112 PRO A CA 1
ATOM 831 C C . PRO A 1 112 ? 6.966 -15.487 -8.191 1.00 88.12 112 PRO A C 1
ATOM 833 O O . PRO A 1 112 ? 6.824 -15.304 -9.399 1.00 88.12 112 PRO A O 1
ATOM 836 N N . GLY A 1 113 ? 8.167 -15.640 -7.621 1.00 87.25 113 GLY A N 1
ATOM 837 C CA . GLY A 1 113 ? 9.428 -15.526 -8.368 1.00 87.25 113 GLY A CA 1
ATOM 838 C C . GLY A 1 113 ? 9.782 -14.089 -8.763 1.00 87.25 113 GLY A C 1
ATOM 839 O O . GLY A 1 113 ? 10.557 -13.867 -9.690 1.00 87.25 113 GLY A O 1
ATOM 840 N N . GLY A 1 114 ? 9.207 -13.094 -8.085 1.00 88.88 114 GLY A N 1
ATOM 841 C CA . GLY A 1 114 ? 9.327 -11.684 -8.442 1.00 88.88 114 GLY A CA 1
ATOM 842 C C . GLY A 1 114 ? 10.754 -11.138 -8.385 1.00 88.88 114 GLY A C 1
ATOM 843 O O . GLY A 1 114 ? 11.044 -10.149 -9.051 1.00 88.88 114 GLY A O 1
ATOM 844 N N . ARG A 1 115 ? 11.666 -11.796 -7.659 1.00 88.69 115 ARG A N 1
ATOM 845 C CA . ARG A 1 115 ? 13.103 -11.457 -7.648 1.00 88.69 115 ARG A CA 1
ATOM 846 C C . ARG A 1 115 ? 13.755 -11.597 -9.019 1.00 88.69 115 ARG A C 1
ATOM 848 O O . ARG A 1 115 ? 14.634 -10.805 -9.336 1.00 88.69 115 ARG A O 1
ATOM 855 N N . ASP A 1 116 ? 13.304 -12.561 -9.816 1.00 90.06 116 ASP A N 1
ATOM 856 C CA . ASP A 1 116 ? 13.847 -12.839 -11.149 1.00 90.06 116 ASP A CA 1
ATOM 857 C C . ASP A 1 116 ? 13.085 -12.087 -12.254 1.00 90.06 116 ASP A C 1
ATOM 859 O O . ASP A 1 116 ? 13.469 -12.119 -13.424 1.00 90.06 116 ASP A O 1
ATOM 863 N N . LEU A 1 117 ? 12.000 -11.389 -11.896 1.00 93.62 117 LEU A N 1
ATOM 864 C CA . LEU A 1 117 ? 11.189 -10.607 -12.819 1.00 93.62 117 LEU A CA 1
ATOM 865 C C . LEU A 1 117 ? 11.592 -9.132 -12.763 1.00 93.62 117 LEU A C 1
ATOM 867 O O . LEU A 1 117 ? 11.291 -8.433 -11.794 1.00 93.62 117 LEU A O 1
ATOM 871 N N . ALA A 1 118 ? 12.236 -8.649 -13.824 1.00 95.62 118 ALA A N 1
ATOM 872 C CA . ALA A 1 118 ? 12.603 -7.244 -13.960 1.00 95.62 118 ALA A CA 1
ATOM 873 C C . ALA A 1 118 ? 11.377 -6.341 -14.179 1.00 95.62 118 ALA A C 1
ATOM 875 O O . ALA A 1 118 ? 10.411 -6.697 -14.869 1.00 95.62 118 ALA A O 1
ATOM 876 N N . VAL A 1 119 ? 11.443 -5.140 -13.611 1.00 95.81 119 VAL A N 1
ATOM 877 C CA . VAL A 1 119 ? 10.499 -4.064 -13.904 1.00 95.81 119 VAL A CA 1
ATOM 878 C C . VAL A 1 119 ? 10.940 -3.385 -15.193 1.00 95.81 119 VAL A C 1
ATOM 880 O O . VAL A 1 119 ? 12.064 -2.917 -15.309 1.00 95.81 119 VAL A O 1
ATOM 883 N N . THR A 1 120 ? 10.024 -3.336 -16.147 1.00 94.94 120 THR A N 1
ATOM 884 C CA . THR A 1 120 ? 10.197 -2.798 -17.491 1.00 94.94 120 THR A CA 1
ATOM 885 C C . THR A 1 120 ? 9.147 -1.731 -17.756 1.00 94.94 120 THR A C 1
ATOM 887 O O . THR A 1 120 ? 8.132 -1.629 -17.057 1.00 94.94 120 THR A O 1
ATOM 890 N N . ALA A 1 121 ? 9.323 -0.976 -18.838 1.00 93.88 121 ALA A N 1
ATOM 891 C CA . ALA A 1 121 ? 8.335 0.003 -19.279 1.00 93.88 121 ALA A CA 1
ATOM 892 C C . ALA A 1 121 ? 6.911 -0.576 -19.424 1.00 93.88 121 ALA A C 1
ATOM 894 O O . ALA A 1 121 ? 5.950 0.146 -19.160 1.00 93.88 121 ALA A O 1
ATOM 895 N N . ALA A 1 122 ? 6.782 -1.850 -19.816 1.00 94.25 122 ALA A N 1
ATOM 896 C CA . ALA A 1 122 ? 5.504 -2.510 -20.081 1.00 94.25 122 ALA A CA 1
ATOM 897 C C . ALA A 1 122 ? 4.781 -3.007 -18.817 1.00 94.25 122 ALA A C 1
ATOM 899 O O . ALA A 1 122 ? 3.561 -3.143 -18.837 1.00 94.25 122 ALA A O 1
ATOM 900 N N . ASN A 1 123 ? 5.508 -3.282 -17.728 1.00 95.06 123 ASN A N 1
ATOM 901 C CA . ASN A 1 123 ? 4.940 -3.830 -16.486 1.00 95.06 123 ASN A CA 1
ATOM 902 C C . ASN A 1 123 ? 5.053 -2.865 -15.281 1.00 95.06 123 ASN A C 1
ATOM 904 O O . ASN A 1 123 ? 4.632 -3.207 -14.174 1.00 95.06 123 ASN A O 1
ATOM 908 N N . ARG A 1 124 ? 5.562 -1.639 -15.494 1.00 94.69 124 ARG A N 1
ATOM 909 C CA . ARG A 1 124 ? 5.754 -0.613 -14.451 1.00 94.69 124 ARG A CA 1
ATOM 910 C C . ARG A 1 124 ? 4.482 -0.287 -13.661 1.00 94.69 124 ARG A C 1
ATOM 912 O O . ARG A 1 124 ? 4.549 -0.068 -12.454 1.00 94.69 124 ARG A O 1
ATOM 919 N N . GLU A 1 125 ? 3.326 -0.265 -14.327 1.00 94.44 125 GLU A N 1
ATOM 920 C CA . GLU A 1 125 ? 2.043 0.056 -13.689 1.00 94.44 125 GLU A CA 1
ATOM 921 C C . GLU A 1 125 ? 1.624 -1.042 -12.711 1.00 94.44 125 GLU A C 1
ATOM 923 O O . GLU A 1 125 ? 1.173 -0.764 -11.597 1.00 94.44 125 GLU A O 1
ATOM 928 N N . GLU A 1 126 ? 1.826 -2.301 -13.103 1.00 94.31 126 GLU A N 1
ATOM 929 C CA . GLU A 1 126 ? 1.552 -3.447 -12.247 1.00 94.31 126 GLU A CA 1
ATOM 930 C C . GLU A 1 126 ? 2.501 -3.473 -11.048 1.00 94.31 126 GLU A C 1
ATOM 932 O O . GLU A 1 126 ? 2.039 -3.641 -9.917 1.00 94.31 126 GLU A O 1
ATOM 937 N N . TYR A 1 127 ? 3.795 -3.227 -11.275 1.00 94.69 127 TYR A N 1
ATOM 938 C CA . TYR A 1 127 ? 4.774 -3.095 -10.198 1.00 94.69 127 TYR A CA 1
ATOM 939 C C . TYR A 1 127 ? 4.362 -2.007 -9.199 1.00 94.69 127 TYR A C 1
ATOM 941 O O . TYR A 1 127 ? 4.284 -2.274 -7.999 1.00 94.69 127 TYR A O 1
ATOM 949 N N . ALA A 1 128 ? 4.034 -0.802 -9.678 1.00 93.75 128 ALA A N 1
ATOM 950 C CA . ALA A 1 128 ? 3.646 0.308 -8.813 1.00 93.75 128 ALA A CA 1
ATOM 951 C C . ALA A 1 128 ? 2.383 -0.005 -8.003 1.00 93.75 128 ALA A C 1
ATOM 953 O O . ALA A 1 128 ? 2.337 0.268 -6.801 1.00 93.75 128 ALA A O 1
ATOM 954 N N . ARG A 1 129 ? 1.381 -0.635 -8.627 1.00 91.62 129 ARG A N 1
ATOM 955 C CA . ARG A 1 129 ? 0.159 -1.075 -7.945 1.00 91.62 129 ARG A CA 1
ATOM 956 C C . ARG A 1 129 ? 0.459 -2.101 -6.854 1.00 91.62 129 ARG A C 1
ATOM 958 O O . ARG A 1 129 ? 0.025 -1.914 -5.721 1.00 91.62 129 ARG A O 1
ATOM 965 N N . LEU A 1 130 ? 1.203 -3.162 -7.167 1.00 91.31 130 LEU A N 1
ATOM 966 C CA . LEU A 1 130 ? 1.513 -4.227 -6.207 1.00 91.31 130 LEU A CA 1
ATOM 967 C C . LEU A 1 130 ? 2.390 -3.726 -5.059 1.00 91.31 130 LEU A C 1
ATOM 969 O O . LEU A 1 130 ? 2.137 -4.060 -3.903 1.00 91.31 130 LEU A O 1
ATOM 973 N N . LYS A 1 131 ? 3.378 -2.878 -5.354 1.00 90.88 131 LYS A N 1
ATOM 974 C CA . LYS A 1 131 ? 4.217 -2.240 -4.337 1.00 90.88 131 LYS A CA 1
ATOM 975 C C . LYS A 1 131 ? 3.389 -1.345 -3.415 1.00 90.88 131 LYS A C 1
ATOM 977 O O . LYS A 1 131 ? 3.567 -1.387 -2.199 1.00 90.88 131 LYS A O 1
ATOM 982 N N . ALA A 1 132 ? 2.449 -0.580 -3.973 1.00 90.56 132 ALA A N 1
ATOM 983 C CA . ALA A 1 132 ? 1.532 0.230 -3.184 1.00 90.56 132 ALA A CA 1
ATOM 984 C C . ALA A 1 132 ? 0.608 -0.627 -2.311 1.00 90.56 132 ALA A C 1
ATOM 986 O O . ALA A 1 132 ? 0.474 -0.362 -1.117 1.00 90.56 132 ALA A O 1
ATOM 987 N N . GLU A 1 133 ? 0.032 -1.695 -2.866 1.00 88.12 133 GLU A N 1
ATOM 988 C CA . GLU A 1 133 ? -0.764 -2.665 -2.108 1.00 88.12 133 GLU A CA 1
ATOM 989 C C . GLU A 1 133 ? 0.056 -3.304 -0.971 1.00 88.12 133 GLU A C 1
ATOM 991 O O . GLU A 1 133 ? -0.457 -3.462 0.139 1.00 88.12 133 GLU A O 1
ATOM 996 N N . HIS A 1 134 ? 1.327 -3.639 -1.209 1.00 86.50 134 HIS A N 1
ATOM 997 C CA . HIS A 1 134 ? 2.224 -4.186 -0.191 1.00 86.50 134 HIS A CA 1
ATOM 998 C C . HIS A 1 134 ? 2.453 -3.193 0.956 1.00 86.50 134 HIS A C 1
ATOM 1000 O O . HIS A 1 134 ? 2.198 -3.515 2.117 1.00 86.50 134 HIS A O 1
ATOM 1006 N N . ARG A 1 135 ? 2.848 -1.958 0.627 1.00 86.25 135 ARG A N 1
ATOM 1007 C CA . ARG A 1 135 ? 3.134 -0.888 1.596 1.00 86.25 135 ARG A CA 1
ATOM 1008 C C . ARG A 1 135 ? 1.902 -0.441 2.387 1.00 86.25 135 ARG A C 1
ATOM 1010 O O . ARG A 1 135 ? 2.022 -0.078 3.552 1.00 86.25 135 ARG A O 1
ATOM 1017 N N . LEU A 1 136 ? 0.710 -0.539 1.798 1.00 86.38 136 LEU A N 1
ATOM 1018 C CA . LEU A 1 136 ? -0.569 -0.299 2.479 1.00 86.38 136 LEU A CA 1
ATOM 1019 C C . LEU A 1 136 ? -1.083 -1.526 3.262 1.00 86.38 136 LEU A C 1
ATOM 1021 O O . LEU A 1 136 ? -2.186 -1.495 3.816 1.00 86.38 136 LEU A O 1
ATOM 1025 N N . GLY A 1 137 ? -0.313 -2.619 3.311 1.00 80.50 137 GLY A N 1
ATOM 1026 C CA . GLY A 1 137 ? -0.651 -3.831 4.058 1.00 80.50 137 GLY A CA 1
ATOM 1027 C C . GLY A 1 137 ? -1.847 -4.599 3.486 1.00 80.50 137 GLY A C 1
ATOM 1028 O O . GLY A 1 137 ? -2.559 -5.275 4.232 1.00 80.50 137 GLY A O 1
ATOM 1029 N N . LEU A 1 138 ? -2.120 -4.474 2.184 1.00 74.12 138 LEU A N 1
ATOM 1030 C CA . LEU A 1 138 ? -3.211 -5.179 1.502 1.00 74.12 138 LEU A CA 1
ATOM 1031 C C . LEU A 1 138 ? -2.817 -6.601 1.095 1.00 74.12 138 LEU A C 1
ATOM 1033 O O . LEU A 1 138 ? -3.633 -7.513 1.229 1.00 74.12 138 LEU A O 1
ATOM 1037 N N . LEU A 1 139 ? -1.571 -6.819 0.662 1.00 67.00 139 LEU A N 1
ATOM 1038 C CA . LEU A 1 139 ? -1.111 -8.154 0.250 1.00 67.00 139 LEU A CA 1
ATOM 1039 C C . LEU A 1 139 ? -1.041 -9.144 1.424 1.00 67.00 139 LEU A C 1
ATOM 1041 O O . LEU A 1 139 ? -1.350 -10.317 1.250 1.00 67.00 139 LEU A O 1
ATOM 1045 N N . ARG A 1 140 ? -0.750 -8.663 2.640 1.00 65.81 140 ARG A N 1
ATOM 1046 C CA . ARG A 1 140 ? -0.708 -9.482 3.870 1.00 65.81 140 ARG A CA 1
ATOM 1047 C C . ARG A 1 140 ? -2.093 -9.868 4.406 1.00 65.81 140 ARG A C 1
ATOM 1049 O O . ARG A 1 140 ? -2.190 -10.640 5.352 1.00 65.81 140 ARG A O 1
ATOM 1056 N N . CYS A 1 141 ? -3.167 -9.310 3.845 1.00 57.25 141 CYS A N 1
ATOM 1057 C CA . CYS A 1 141 ? -4.537 -9.523 4.316 1.00 57.25 141 CYS A CA 1
ATOM 1058 C C . CYS A 1 141 ? -5.428 -10.264 3.312 1.00 57.25 141 CYS A C 1
ATOM 1060 O O . CYS A 1 141 ? -6.636 -10.351 3.543 1.00 57.25 141 CYS A O 1
ATOM 1062 N N . ARG A 1 142 ? -4.875 -10.777 2.205 1.00 53.50 142 ARG A N 1
ATOM 1063 C CA . ARG A 1 142 ? -5.645 -11.646 1.309 1.00 53.50 142 ARG A CA 1
ATOM 1064 C C . ARG A 1 142 ? -5.866 -13.005 1.989 1.00 53.50 142 ARG A C 1
ATOM 1066 O O . ARG A 1 142 ? -4.914 -13.537 2.558 1.00 53.50 142 ARG A O 1
ATOM 1073 N N . PRO A 1 143 ? -7.093 -13.556 1.963 1.00 37.59 143 PRO A N 1
ATOM 1074 C CA . PRO A 1 143 ? -7.306 -14.931 2.397 1.00 37.59 143 PRO A CA 1
ATOM 1075 C C . PRO A 1 143 ? -6.462 -15.859 1.510 1.00 37.59 143 PRO A C 1
ATOM 1077 O O . PRO A 1 143 ? -6.474 -15.699 0.287 1.00 37.59 143 PRO A O 1
ATOM 1080 N N . GLN A 1 144 ? -5.696 -16.754 2.141 1.00 36.00 144 GLN A N 1
ATOM 1081 C CA . GLN A 1 144 ? -5.047 -17.881 1.463 1.00 36.00 144 GLN A CA 1
ATOM 1082 C C . GLN A 1 144 ? -6.086 -18.924 1.057 1.00 36.00 144 GLN A C 1
ATOM 1084 O O . GLN A 1 144 ? -7.061 -19.103 1.826 1.00 36.00 144 GLN A O 1
#

Foldseek 3Di:
DDQADDDDPVLVVDPPSVVVVVVVVVVVVVCVVVVHDDPHRHQPLVVCVVVVHDDDLVSCCSPPVPLSVVLVCCLPDPWNQVVFDWQKDFDPDPVQCPPPVPPDGRMHGLDVVRVVGTDGNVCSVVSSGSSSCVSSCNVVPDDD

Radius of gyration: 17.9 Å; chains: 1; bounding box: 49×38×41 Å

Organism: NCBI:txid233186

pLDDT: mean 84.36, std 13.64, range [36.0, 97.06]

InterPro domains:
  IPR000569 HECT domain [PF00632] (6-136)
  IPR000569 HECT domain [PS50237] (5-136)
  IPR035983 HECT, E3 ligase catalytic domain [SSF56204] (5-136)
  IPR050409 E3 ubiquitin-protein ligase [PTHR11254] (5-136)

Secondary structure (DSSP, 8-state):
-PPPB---TTGGGSTTHHHHHHHHHHHHHHHHHHT------B-HHHHHHHTTPPP-GGGGTTT-HHHHHHHHHHHH-S-SGGG--BSEEE---TTS----TT-PPPEEESSTTGGGSB--TTTHHHHHHHHHHHHTT-GGGS--